Protein AF-A0A6N8GS13-F1 (afdb_monomer_lite)

Radius of gyration: 17.8 Å; chains: 1; bounding box: 38×40×54 Å

Structure (mmCIF, N/CA/C/O backbone):
data_AF-A0A6N8GS13-F1
#
_entry.id   AF-A0A6N8GS13-F1
#
loop_
_atom_site.group_PDB
_atom_site.id
_atom_site.type_symbol
_atom_site.label_atom_id
_atom_site.label_alt_id
_atom_site.label_comp_id
_atom_site.label_asym_id
_atom_site.label_entity_id
_atom_site.label_seq_id
_atom_site.pdbx_PDB_ins_code
_atom_site.Cartn_x
_atom_site.Cartn_y
_atom_site.Cartn_z
_atom_site.occupancy
_atom_site.B_iso_or_equiv
_atom_site.auth_seq_id
_atom_site.auth_comp_id
_atom_site.auth_asym_id
_atom_site.auth_atom_id
_atom_site.pdbx_PDB_model_num
ATOM 1 N N . MET A 1 1 ? -24.171 1.924 2.752 1.00 38.78 1 MET A N 1
ATOM 2 C CA . MET A 1 1 ? -22.702 1.941 2.892 1.00 38.78 1 MET A CA 1
ATOM 3 C C . MET A 1 1 ? -22.194 0.683 2.228 1.00 38.78 1 MET A C 1
ATOM 5 O O . MET A 1 1 ? -22.356 -0.385 2.801 1.00 38.78 1 MET A O 1
ATOM 9 N N . SER A 1 2 ? -21.731 0.781 0.984 1.00 42.06 2 SER A N 1
ATOM 10 C CA . SER A 1 2 ? -21.104 -0.365 0.322 1.00 42.06 2 SER A CA 1
ATOM 11 C C . SER A 1 2 ? -19.689 -0.512 0.874 1.00 42.06 2 SER A C 1
ATOM 13 O O . SER A 1 2 ? -18.983 0.498 0.915 1.00 42.06 2 SER A O 1
ATOM 15 N N . PRO A 1 3 ? -19.265 -1.709 1.305 1.00 43.69 3 PRO A N 1
ATOM 16 C CA . PRO A 1 3 ? -17.857 -1.985 1.487 1.00 43.69 3 PRO A CA 1
ATOM 17 C C . PRO A 1 3 ? -17.278 -2.145 0.083 1.00 43.69 3 PRO A C 1
ATOM 19 O O . PRO A 1 3 ? -17.235 -3.245 -0.458 1.00 43.69 3 PRO A O 1
ATOM 22 N N . ASP A 1 4 ? -16.878 -1.039 -0.539 1.00 48.50 4 ASP A N 1
ATOM 23 C CA . ASP A 1 4 ? -15.888 -1.112 -1.611 1.00 48.50 4 ASP A CA 1
ATOM 24 C C . ASP A 1 4 ? -14.545 -1.378 -0.921 1.00 48.50 4 ASP A C 1
ATOM 26 O O . ASP A 1 4 ? -13.689 -0.509 -0.799 1.00 48.50 4 ASP A O 1
ATOM 30 N N . ALA A 1 5 ? -14.405 -2.581 -0.355 1.00 53.50 5 ALA A N 1
ATOM 31 C CA . ALA A 1 5 ? -13.102 -3.173 -0.109 1.00 53.50 5 ALA A CA 1
ATOM 32 C C . ALA A 1 5 ? -12.564 -3.488 -1.506 1.00 53.50 5 ALA A C 1
ATOM 34 O O . ALA A 1 5 ? -12.685 -4.608 -2.003 1.00 53.50 5 ALA A O 1
ATOM 35 N N . GLY A 1 6 ? -12.178 -2.422 -2.210 1.00 54.53 6 GLY A N 1
ATOM 36 C CA . GLY A 1 6 ? -11.851 -2.443 -3.615 1.00 54.53 6 GLY A CA 1
ATOM 37 C C . GLY A 1 6 ? -10.676 -3.376 -3.790 1.00 54.53 6 GLY A C 1
ATOM 38 O O . GLY A 1 6 ? -9.556 -3.052 -3.405 1.00 54.53 6 GLY A O 1
ATOM 39 N N . THR A 1 7 ? -10.925 -4.549 -4.364 1.00 58.59 7 THR A N 1
ATOM 40 C CA . THR A 1 7 ? -9.860 -5.361 -4.935 1.00 58.59 7 THR A CA 1
ATOM 41 C C . THR A 1 7 ? -9.202 -4.484 -5.989 1.00 58.59 7 THR A C 1
ATOM 43 O O . THR A 1 7 ? -9.772 -4.278 -7.067 1.00 58.59 7 THR A O 1
ATOM 46 N N . ALA A 1 8 ? -8.072 -3.870 -5.635 1.00 67.00 8 ALA A N 1
ATOM 47 C CA . ALA A 1 8 ? -7.341 -2.994 -6.528 1.00 67.00 8 ALA A CA 1
ATOM 48 C C . ALA A 1 8 ? -7.098 -3.761 -7.829 1.00 67.00 8 ALA A C 1
ATOM 50 O O . ALA A 1 8 ? -6.654 -4.911 -7.811 1.00 67.00 8 ALA A O 1
ATOM 51 N N . SER A 1 9 ? -7.460 -3.157 -8.963 1.00 76.75 9 SER A N 1
ATOM 52 C CA . SER A 1 9 ? -7.145 -3.774 -10.248 1.00 76.75 9 SER A CA 1
ATOM 53 C C . SER A 1 9 ? -5.627 -3.935 -10.344 1.00 76.75 9 SER A C 1
ATOM 55 O O . SER A 1 9 ? -4.911 -2.990 -10.002 1.00 76.75 9 SER A O 1
ATOM 57 N N . PRO A 1 10 ? -5.134 -5.105 -10.786 1.00 81.88 10 PRO A N 1
ATOM 58 C CA . PRO A 1 10 ? -3.706 -5.363 -10.834 1.00 81.88 10 PRO A CA 1
ATOM 59 C C . PRO A 1 10 ? -3.023 -4.335 -11.734 1.00 81.88 10 PRO A C 1
ATOM 61 O O . PRO A 1 10 ? -3.513 -3.994 -12.814 1.00 81.88 10 PRO A O 1
ATOM 64 N N . THR A 1 11 ? -1.864 -3.862 -11.296 1.00 81.56 11 THR A N 1
ATOM 65 C CA . THR A 1 11 ? -1.025 -2.911 -12.031 1.00 81.56 11 THR A CA 1
ATOM 66 C C . THR A 1 11 ? -0.314 -3.566 -13.217 1.00 81.56 11 THR A C 1
ATOM 68 O O . THR A 1 11 ? 0.296 -2.878 -14.040 1.00 81.56 11 THR A O 1
ATOM 71 N N . GLY A 1 12 ? -0.352 -4.902 -13.294 1.00 84.19 12 GLY A N 1
ATOM 72 C CA . GLY A 1 12 ? 0.374 -5.707 -14.272 1.00 84.19 12 GLY A CA 1
ATOM 73 C C . GLY A 1 12 ? 1.844 -5.916 -13.905 1.00 84.19 12 GLY A C 1
ATOM 74 O O . GLY A 1 12 ? 2.603 -6.419 -14.731 1.00 84.19 12 GLY A O 1
ATOM 75 N N . HIS A 1 13 ? 2.248 -5.524 -12.692 1.00 84.00 13 HIS A N 1
ATOM 76 C CA . HIS A 1 13 ? 3.620 -5.585 -12.188 1.00 84.00 13 HIS A CA 1
ATOM 77 C C . HIS A 1 13 ? 3.635 -6.535 -11.021 1.00 84.00 13 HIS A C 1
ATOM 79 O O . HIS A 1 13 ? 3.342 -6.127 -9.906 1.00 84.00 13 HIS A O 1
ATOM 85 N N . ALA A 1 14 ? 4.039 -7.782 -11.258 1.00 87.75 14 ALA A N 1
ATOM 86 C CA . ALA A 1 14 ? 3.972 -8.827 -10.237 1.00 87.75 14 ALA A CA 1
ATOM 87 C C . ALA A 1 14 ? 4.620 -8.420 -8.900 1.00 87.75 14 ALA A C 1
ATOM 89 O O . ALA A 1 14 ? 4.134 -8.797 -7.840 1.00 87.75 14 ALA A O 1
ATOM 90 N N . ARG A 1 15 ? 5.703 -7.630 -8.938 1.00 87.88 15 ARG A N 1
ATOM 91 C CA . ARG A 1 15 ? 6.360 -7.123 -7.727 1.00 87.88 15 ARG A CA 1
ATOM 92 C C . ARG A 1 15 ? 5.562 -6.029 -7.025 1.00 87.88 15 ARG A C 1
ATOM 94 O O . ARG A 1 15 ? 5.345 -6.140 -5.827 1.00 87.88 15 ARG A O 1
ATOM 101 N N . VAL A 1 16 ? 5.086 -5.023 -7.759 1.00 88.31 16 VAL A N 1
ATOM 102 C CA . VAL A 1 16 ? 4.243 -3.947 -7.207 1.00 88.31 16 VAL A CA 1
ATOM 103 C C . VAL A 1 16 ? 2.920 -4.510 -6.690 1.00 88.31 16 VAL A C 1
ATOM 105 O O . VAL A 1 16 ? 2.520 -4.181 -5.580 1.00 88.31 16 VAL A O 1
ATOM 108 N N . ASP A 1 17 ? 2.285 -5.408 -7.444 1.00 89.75 17 ASP A N 1
ATOM 109 C CA . ASP A 1 17 ? 1.042 -6.078 -7.058 1.00 89.75 17 ASP A CA 1
ATOM 110 C C . ASP A 1 17 ? 1.225 -6.850 -5.742 1.00 89.75 17 ASP A C 1
ATOM 112 O O . ASP A 1 17 ? 0.405 -6.705 -4.842 1.00 89.75 17 ASP A O 1
ATOM 116 N N . ALA A 1 18 ? 2.351 -7.547 -5.553 1.00 90.88 18 ALA A N 1
ATOM 117 C CA . ALA A 1 18 ? 2.658 -8.217 -4.287 1.00 90.88 18 ALA A CA 1
ATOM 118 C C . ALA A 1 18 ? 2.862 -7.245 -3.102 1.00 90.88 18 ALA A C 1
ATOM 120 O O . ALA A 1 18 ? 2.566 -7.589 -1.956 1.00 90.88 18 ALA A O 1
ATOM 121 N N . VAL A 1 19 ? 3.373 -6.027 -3.331 1.00 91.81 19 VAL A N 1
ATOM 122 C 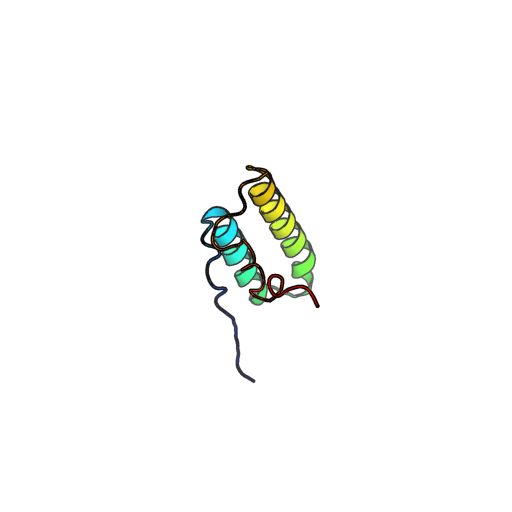CA . VAL A 1 19 ? 3.422 -4.991 -2.279 1.00 91.81 19 VAL A CA 1
ATOM 123 C C . VAL A 1 19 ? 2.013 -4.481 -1.963 1.00 91.81 19 VAL A C 1
ATOM 125 O O . VAL A 1 19 ? 1.670 -4.323 -0.794 1.00 91.81 19 VAL A O 1
ATOM 128 N N . LEU A 1 20 ? 1.179 -4.259 -2.980 1.00 90.06 20 LEU A N 1
ATOM 129 C CA . LEU A 1 20 ? -0.189 -3.760 -2.813 1.00 90.06 20 LEU A CA 1
ATOM 130 C C . LEU A 1 20 ? -1.124 -4.786 -2.156 1.00 90.06 20 LEU A C 1
ATOM 132 O O . LEU A 1 20 ? -1.979 -4.396 -1.365 1.00 90.06 20 LEU A O 1
AT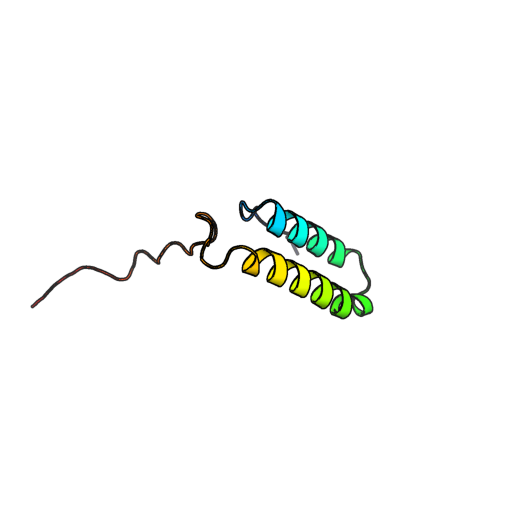OM 136 N N . GLU A 1 21 ? -0.937 -6.082 -2.405 1.00 90.88 21 GLU A N 1
ATOM 137 C CA . GLU A 1 21 ? -1.661 -7.143 -1.691 1.00 90.88 21 GLU A CA 1
ATOM 138 C C . GLU A 1 21 ? -1.401 -7.083 -0.180 1.00 90.88 21 GLU A C 1
ATOM 140 O O . GLU A 1 21 ? -2.343 -7.176 0.603 1.00 90.88 21 GLU A O 1
ATOM 145 N N . ARG A 1 22 ? -0.156 -6.817 0.241 1.00 89.62 22 ARG A N 1
ATOM 146 C CA . ARG A 1 22 ? 0.176 -6.608 1.663 1.00 89.62 22 ARG A CA 1
ATOM 147 C C . ARG A 1 22 ? -0.483 -5.358 2.244 1.00 89.62 22 ARG A C 1
ATOM 149 O O . ARG A 1 22 ? -0.820 -5.326 3.424 1.00 89.62 22 ARG A O 1
ATOM 156 N N . ALA A 1 23 ? -0.705 -4.325 1.429 1.00 88.25 23 ALA A N 1
ATOM 157 C CA . ALA A 1 23 ? -1.432 -3.137 1.871 1.00 88.25 23 ALA A CA 1
ATOM 158 C C . ALA A 1 23 ? -2.907 -3.442 2.186 1.00 88.25 23 ALA A C 1
ATOM 160 O O . ALA A 1 23 ? -3.463 -2.832 3.095 1.00 88.25 23 ALA A O 1
ATOM 161 N N . ALA A 1 24 ? -3.529 -4.417 1.510 1.00 87.06 24 ALA A N 1
ATOM 162 C CA . ALA A 1 24 ? -4.899 -4.841 1.815 1.00 87.06 24 ALA A CA 1
ATOM 163 C C . ALA A 1 24 ? -5.029 -5.499 3.204 1.00 87.06 24 ALA A C 1
ATOM 165 O O . ALA A 1 24 ? -6.111 -5.510 3.789 1.00 87.06 24 ALA A O 1
ATOM 166 N N . GLU A 1 25 ? -3.933 -6.008 3.774 1.00 87.56 25 GLU A N 1
ATOM 167 C CA . GLU A 1 25 ? -3.919 -6.590 5.122 1.00 87.56 25 GLU A CA 1
ATOM 168 C C . GLU A 1 25 ? -4.026 -5.523 6.231 1.00 87.56 25 GLU A C 1
ATOM 170 O O . GLU A 1 25 ? -4.386 -5.846 7.366 1.00 87.56 25 GLU A O 1
ATOM 175 N N . LEU A 1 26 ? -3.771 -4.243 5.916 1.00 87.50 26 LEU A N 1
ATOM 176 C CA . LEU A 1 26 ? -3.853 -3.127 6.870 1.00 87.50 26 LEU A CA 1
ATOM 177 C C . LEU A 1 26 ? -5.252 -2.952 7.463 1.00 87.50 26 LEU A C 1
ATOM 179 O O . LEU A 1 26 ? -5.372 -2.583 8.632 1.00 87.50 26 LEU A O 1
ATOM 183 N N . ASP A 1 27 ? -6.299 -3.253 6.693 1.00 86.44 27 ASP A N 1
ATOM 184 C CA . ASP A 1 27 ? -7.692 -3.160 7.144 1.00 86.44 27 ASP A CA 1
ATOM 185 C C . ASP A 1 27 ? -7.980 -4.084 8.340 1.00 86.44 27 ASP A C 1
ATOM 187 O O . ASP A 1 27 ? -8.892 -3.825 9.129 1.00 86.44 27 ASP A O 1
ATOM 191 N N . GLY A 1 28 ? -7.186 -5.148 8.504 1.00 88.50 28 GLY A N 1
ATOM 192 C CA . GLY A 1 28 ? -7.261 -6.067 9.638 1.00 88.50 28 GLY A CA 1
ATOM 193 C C . GLY A 1 28 ? -6.466 -5.630 10.874 1.00 88.50 28 GLY A C 1
ATOM 194 O O . GLY A 1 28 ? -6.597 -6.262 11.923 1.00 88.50 28 GLY A O 1
ATOM 195 N N . LEU A 1 29 ? -5.645 -4.580 10.778 1.00 90.81 29 LEU A N 1
ATOM 196 C CA . LEU A 1 29 ? -4.749 -4.135 11.848 1.00 90.81 29 LEU A CA 1
ATOM 197 C C . LEU A 1 29 ? -5.306 -2.929 12.622 1.00 90.81 29 LEU A C 1
ATOM 199 O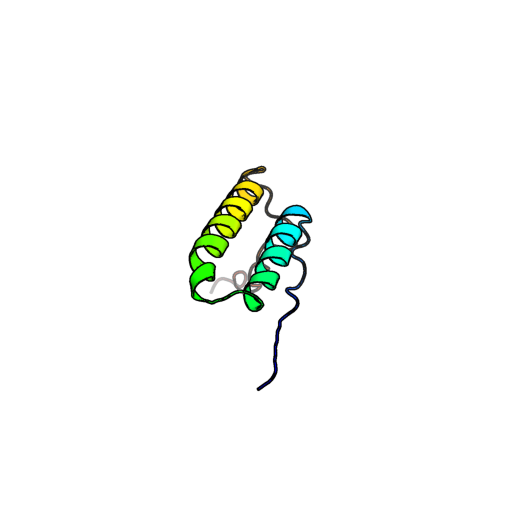 O . LEU A 1 29 ? -6.054 -2.117 12.068 1.00 90.81 29 LEU A O 1
ATOM 203 N N . PRO A 1 30 ? -4.910 -2.743 13.897 1.00 94.50 30 PRO A N 1
ATOM 204 C CA . PRO A 1 30 ? -5.229 -1.531 14.640 1.00 94.50 30 PRO A CA 1
ATOM 205 C C . PRO A 1 30 ? -4.680 -0.286 13.939 1.00 94.50 30 PRO A C 1
ATOM 207 O O . PRO A 1 30 ? -3.518 -0.249 13.542 1.00 94.50 30 PRO A O 1
ATOM 210 N N . VAL A 1 31 ? -5.474 0.787 13.896 1.00 93.12 31 VAL A N 1
ATOM 211 C CA . VAL A 1 31 ? -5.079 2.071 13.278 1.00 93.12 31 VAL A CA 1
ATOM 212 C C . VAL A 1 31 ? -3.768 2.624 13.853 1.00 93.12 31 VAL A C 1
ATOM 214 O O . VAL A 1 31 ? -3.003 3.266 13.143 1.00 93.12 31 VAL A O 1
ATOM 217 N N . ALA A 1 32 ? -3.468 2.348 15.126 1.00 95.56 32 ALA A N 1
ATOM 218 C CA . ALA A 1 32 ? -2.212 2.757 15.755 1.00 95.56 32 ALA A CA 1
ATOM 219 C C . ALA A 1 32 ? -0.963 2.126 15.104 1.00 95.56 32 ALA A C 1
ATOM 221 O O . ALA A 1 32 ? 0.115 2.709 15.180 1.00 95.56 32 ALA A O 1
ATOM 222 N N . GLU A 1 33 ? -1.101 0.964 14.462 1.00 93.12 33 GLU A N 1
ATOM 223 C CA . GLU A 1 33 ? -0.013 0.259 13.774 1.00 93.12 33 GLU A CA 1
ATOM 224 C C . GLU A 1 33 ? 0.131 0.676 12.304 1.00 93.12 33 GLU A C 1
ATOM 226 O O . GLU A 1 33 ? 1.180 0.453 11.699 1.00 93.12 33 GLU A O 1
ATOM 231 N N . HIS A 1 34 ? -0.893 1.316 11.727 1.00 92.44 34 HIS A N 1
ATOM 232 C CA . HIS A 1 34 ? -0.909 1.707 10.316 1.00 92.44 34 HIS A CA 1
ATOM 233 C C . HIS A 1 34 ? 0.290 2.57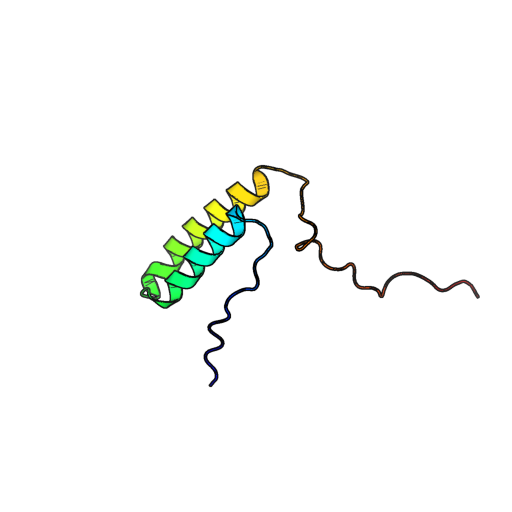0 9.904 1.00 92.44 34 HIS A C 1
ATOM 235 O O . HIS A 1 34 ? 0.863 2.264 8.863 1.00 92.44 34 HIS A O 1
ATOM 241 N N . PRO A 1 35 ? 0.727 3.597 10.664 1.00 93.56 35 PRO A N 1
ATOM 242 C CA . PRO A 1 35 ? 1.820 4.466 10.227 1.00 93.56 35 PRO A CA 1
ATOM 243 C C . PRO A 1 35 ? 3.116 3.707 9.926 1.00 93.56 35 PRO A C 1
ATOM 245 O O . PRO A 1 35 ? 3.674 3.867 8.846 1.00 93.56 35 PRO A O 1
ATOM 248 N N . GLY A 1 36 ? 3.547 2.822 10.833 1.00 93.81 36 GLY A N 1
ATOM 249 C CA . GLY A 1 36 ? 4.768 2.035 10.632 1.00 93.81 36 GLY A CA 1
ATOM 250 C C . GLY A 1 36 ? 4.647 1.076 9.448 1.00 93.81 36 GLY A C 1
ATOM 251 O O . GLY A 1 36 ? 5.568 0.949 8.647 1.00 93.81 36 GLY A O 1
ATOM 252 N N . ARG A 1 37 ? 3.472 0.461 9.269 1.00 93.56 37 ARG A N 1
ATOM 253 C CA . ARG A 1 37 ? 3.221 -0.419 8.122 1.00 93.56 37 ARG A CA 1
ATOM 254 C C . ARG A 1 37 ? 3.175 0.330 6.793 1.00 93.56 37 ARG A C 1
ATOM 256 O O . ARG A 1 37 ? 3.691 -0.171 5.800 1.00 93.56 37 ARG A O 1
ATOM 263 N N . TYR A 1 38 ? 2.594 1.527 6.765 1.00 93.12 38 TYR A N 1
ATOM 264 C CA . TYR A 1 38 ? 2.608 2.380 5.578 1.00 93.12 38 TYR A CA 1
ATOM 265 C C . TYR A 1 38 ? 4.029 2.804 5.205 1.00 93.12 38 TYR A C 1
ATOM 267 O O . TYR A 1 38 ? 4.349 2.817 4.020 1.00 93.12 38 TYR A O 1
ATOM 275 N N . GLU A 1 39 ? 4.885 3.115 6.181 1.00 95.81 39 GLU A N 1
ATOM 276 C CA . GLU A 1 39 ? 6.294 3.441 5.929 1.00 95.81 39 GLU A CA 1
ATOM 277 C C . GLU A 1 39 ? 7.058 2.255 5.318 1.00 95.81 39 GLU A C 1
ATOM 279 O O . GLU A 1 39 ? 7.756 2.436 4.319 1.00 95.81 39 GLU A O 1
ATOM 284 N N . GLU A 1 40 ? 6.876 1.042 5.851 1.00 95.50 40 GLU A N 1
ATOM 285 C CA . GLU A 1 40 ? 7.460 -0.193 5.300 1.00 95.50 40 GLU A CA 1
ATOM 286 C C . GLU A 1 40 ? 7.005 -0.437 3.851 1.00 95.50 40 GLU A C 1
ATOM 288 O O . GLU A 1 40 ? 7.828 -0.596 2.947 1.00 95.50 40 GLU A O 1
ATOM 293 N N . LEU A 1 41 ? 5.691 -0.400 3.607 1.00 94.69 41 LEU A N 1
ATOM 294 C CA . LEU A 1 41 ? 5.108 -0.599 2.276 1.00 94.69 41 LEU A CA 1
ATOM 295 C C . LEU A 1 41 ? 5.562 0.476 1.283 1.00 94.69 41 LEU A C 1
ATOM 297 O O . LEU A 1 41 ? 5.821 0.176 0.118 1.00 94.69 41 LEU A O 1
ATOM 301 N N . HIS A 1 42 ? 5.674 1.727 1.735 1.00 93.38 42 HIS A N 1
ATOM 302 C CA . HIS A 1 42 ? 6.168 2.827 0.918 1.00 93.38 42 HIS A CA 1
ATOM 303 C C . HIS A 1 42 ? 7.627 2.606 0.512 1.00 93.3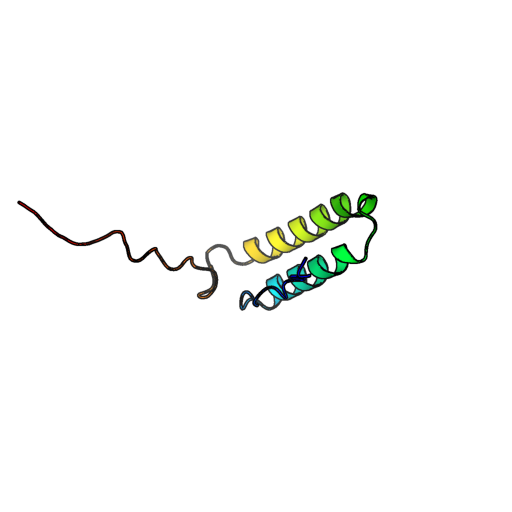8 42 HIS A C 1
ATOM 305 O O . HIS A 1 42 ? 7.960 2.778 -0.659 1.00 93.38 42 HIS A O 1
ATOM 311 N N . ALA A 1 43 ? 8.488 2.205 1.449 1.00 95.19 43 ALA A N 1
ATOM 312 C CA . ALA A 1 43 ? 9.894 1.935 1.167 1.00 95.19 43 ALA A CA 1
ATOM 313 C C . ALA A 1 43 ? 10.062 0.788 0.158 1.00 95.19 43 ALA A C 1
ATOM 315 O O . ALA A 1 43 ? 10.818 0.932 -0.805 1.00 95.19 43 ALA A O 1
ATOM 316 N N . ASP A 1 44 ? 9.309 -0.302 0.329 1.00 93.06 44 ASP A N 1
ATOM 317 C CA . ASP A 1 44 ? 9.306 -1.438 -0.598 1.00 93.06 44 ASP A CA 1
ATOM 318 C C . ASP A 1 44 ? 8.841 -1.016 -1.997 1.00 93.06 44 ASP A C 1
ATOM 320 O O . ASP A 1 44 ? 9.481 -1.335 -2.998 1.00 93.06 44 ASP A O 1
ATOM 324 N N . LEU A 1 45 ? 7.757 -0.241 -2.082 1.00 91.19 45 LEU A N 1
ATOM 325 C CA . LEU A 1 45 ? 7.242 0.243 -3.360 1.00 91.19 45 LEU A CA 1
ATOM 326 C C . LEU A 1 45 ? 8.246 1.168 -4.062 1.00 91.19 45 LEU A C 1
ATOM 328 O O . LEU A 1 45 ? 8.455 1.052 -5.267 1.00 91.19 45 LEU A O 1
ATOM 332 N N . VAL A 1 46 ? 8.897 2.067 -3.320 1.00 91.25 46 VAL A N 1
ATOM 333 C CA . VAL A 1 46 ? 9.957 2.934 -3.853 1.00 91.25 46 VAL A CA 1
ATOM 334 C C . VAL A 1 46 ? 11.135 2.102 -4.355 1.00 91.25 46 VAL A C 1
ATOM 336 O O . VAL A 1 46 ? 11.673 2.416 -5.417 1.00 91.25 46 VAL A O 1
ATOM 339 N N . ALA A 1 47 ? 11.538 1.055 -3.636 1.00 90.25 47 ALA A N 1
ATOM 340 C CA . ALA A 1 47 ? 12.624 0.179 -4.061 1.00 90.25 47 ALA A CA 1
ATOM 341 C C . ALA A 1 47 ? 12.289 -0.533 -5.380 1.00 90.25 47 ALA A C 1
ATOM 343 O O . ALA A 1 47 ? 13.089 -0.485 -6.314 1.00 90.25 47 ALA A O 1
ATOM 344 N N . GLU A 1 48 ? 11.091 -1.111 -5.491 1.00 89.31 48 GLU A N 1
ATOM 345 C CA . GLU A 1 48 ? 10.640 -1.797 -6.708 1.00 89.31 48 GLU A CA 1
ATOM 346 C C . GLU A 1 48 ? 10.525 -0.835 -7.901 1.00 89.31 48 GLU A C 1
ATOM 348 O O . GLU A 1 48 ? 11.005 -1.136 -8.993 1.00 89.31 48 GLU A O 1
ATOM 353 N N . LEU A 1 49 ? 9.957 0.358 -7.701 1.00 85.56 49 LEU A N 1
ATOM 354 C CA . LEU A 1 49 ? 9.799 1.347 -8.775 1.00 85.56 49 LEU A CA 1
ATOM 355 C C . LEU A 1 49 ? 11.130 1.958 -9.238 1.00 85.56 49 LEU A C 1
ATOM 357 O O . LEU A 1 49 ? 11.246 2.362 -10.393 1.00 85.56 49 LEU A O 1
ATOM 361 N N . ASN A 1 50 ? 12.136 2.035 -8.362 1.00 86.12 50 ASN A N 1
ATOM 362 C CA . ASN A 1 50 ? 13.465 2.542 -8.715 1.00 86.12 50 ASN A CA 1
ATOM 363 C C . ASN A 1 50 ? 14.438 1.452 -9.184 1.00 86.12 50 ASN A C 1
ATOM 365 O O . ASN A 1 50 ? 15.542 1.792 -9.609 1.00 86.12 50 ASN A O 1
ATOM 369 N N . ALA A 1 51 ? 14.067 0.169 -9.121 1.00 82.50 51 ALA A N 1
ATOM 370 C CA . ALA A 1 51 ? 14.927 -0.928 -9.561 1.00 82.50 51 ALA A CA 1
ATOM 371 C C . ALA A 1 51 ? 15.218 -0.873 -11.073 1.00 82.50 51 ALA A C 1
ATOM 373 O O . ALA A 1 51 ? 16.335 -1.175 -11.489 1.00 82.50 51 ALA A O 1
ATOM 374 N N . GLU A 1 52 ? 14.252 -0.427 -11.883 1.00 72.12 52 GLU A N 1
ATOM 375 C CA . GLU A 1 52 ? 14.429 -0.179 -13.320 1.00 72.12 52 GLU A CA 1
ATOM 376 C C . GLU A 1 52 ? 13.964 1.236 -13.708 1.00 72.12 52 GLU A C 1
ATOM 378 O O . GLU A 1 52 ? 12.836 1.436 -14.177 1.00 72.12 52 GLU A O 1
ATOM 383 N N . PRO A 1 53 ? 14.826 2.253 -13.531 1.00 65.00 53 PRO A N 1
ATOM 384 C CA . PRO A 1 53 ? 14.474 3.627 -13.857 1.00 65.00 53 PRO A CA 1
ATOM 385 C C . PRO A 1 53 ? 14.229 3.778 -15.367 1.00 65.00 53 PRO A C 1
ATOM 387 O O . PRO A 1 53 ? 15.118 3.546 -16.184 1.00 65.00 53 PRO A O 1
ATOM 390 N N . GLY A 1 54 ? 13.015 4.199 -15.738 1.00 62.56 54 GLY A N 1
ATOM 391 C CA . GLY A 1 54 ? 12.607 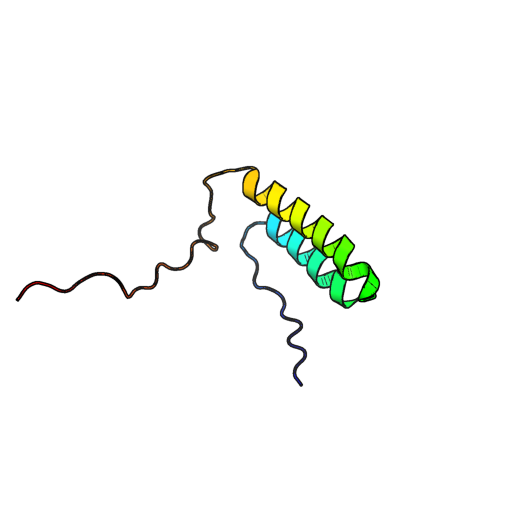4.445 -17.129 1.00 62.56 54 GLY A CA 1
ATOM 392 C C . GLY A 1 54 ? 11.648 3.407 -17.721 1.00 62.56 54 GLY A C 1
ATOM 393 O O . GLY A 1 54 ? 11.037 3.679 -18.754 1.00 62.56 54 GLY A O 1
ATOM 394 N N . THR A 1 55 ? 11.436 2.274 -17.047 1.00 61.56 55 THR A N 1
ATOM 395 C CA . THR A 1 55 ? 10.388 1.310 -17.402 1.00 61.56 55 THR A CA 1
ATOM 396 C C . THR A 1 55 ? 9.117 1.677 -16.645 1.00 61.56 55 THR A C 1
ATOM 398 O O . THR A 1 55 ? 8.847 1.176 -15.558 1.00 61.56 55 THR A O 1
ATOM 401 N N . VAL A 1 56 ? 8.320 2.587 -17.215 1.00 58.81 56 VAL A N 1
ATOM 402 C CA . VAL A 1 56 ? 6.919 2.711 -16.800 1.00 58.81 56 VAL A CA 1
ATOM 403 C C . VAL A 1 56 ? 6.144 1.688 -17.611 1.00 58.81 56 VAL A C 1
ATOM 405 O O . VAL A 1 56 ? 6.138 1.746 -18.843 1.00 58.81 56 VAL A O 1
ATOM 408 N N . PRO A 1 57 ? 5.516 0.722 -16.962 1.00 57.75 57 PRO A N 1
ATOM 409 C CA . PRO A 1 57 ? 4.875 -0.339 -17.693 1.00 57.75 57 PRO A CA 1
ATOM 410 C C . PRO A 1 57 ? 3.604 0.120 -18.382 1.00 57.75 57 PRO A C 1
ATOM 412 O O . PRO A 1 57 ? 2.917 1.023 -17.911 1.00 57.75 57 PRO A O 1
ATOM 415 N N . ALA A 1 58 ? 3.274 -0.542 -19.492 1.00 61.53 58 ALA A N 1
ATOM 416 C CA . ALA A 1 58 ? 2.233 -0.103 -20.419 1.00 61.53 58 ALA A CA 1
ATOM 417 C C . ALA A 1 58 ? 0.858 0.146 -19.759 1.00 61.53 58 ALA A C 1
ATOM 419 O O . ALA A 1 58 ? 0.111 0.995 -20.234 1.00 61.53 58 ALA A O 1
ATOM 420 N N . GLY A 1 59 ? 0.538 -0.551 -18.661 1.00 58.84 59 GLY A N 1
ATOM 421 C CA . GLY A 1 59 ? -0.704 -0.370 -17.894 1.00 58.84 59 GLY A CA 1
ATOM 422 C C . GLY A 1 59 ? -0.694 0.774 -16.868 1.00 58.84 59 GLY A C 1
ATOM 423 O O . GLY A 1 59 ? -1.759 1.162 -16.398 1.00 58.84 59 GLY A O 1
ATOM 424 N N . LEU A 1 60 ? 0.478 1.324 -16.529 1.00 56.75 60 LEU A N 1
ATOM 425 C CA . LEU A 1 60 ? 0.656 2.439 -15.584 1.00 56.75 60 LEU A CA 1
ATOM 426 C C . LEU A 1 60 ? 1.019 3.758 -16.270 1.00 56.75 60 LEU A C 1
ATOM 428 O O . LEU A 1 60 ? 1.119 4.791 -15.607 1.00 56.75 60 LEU A O 1
ATOM 432 N N . VAL A 1 61 ? 1.203 3.752 -17.591 1.00 63.38 61 VAL A N 1
ATOM 433 C CA . VAL A 1 61 ? 1.258 4.996 -18.356 1.00 63.38 61 VAL A CA 1
ATOM 434 C C . VAL A 1 61 ? -0.155 5.576 -18.316 1.00 63.38 61 VAL A C 1
ATOM 436 O O . VAL A 1 61 ? -1.080 4.914 -18.799 1.00 63.38 61 VAL A O 1
ATOM 439 N N . PRO A 1 62 ? -0.373 6.779 -17.750 1.00 56.84 62 PRO A N 1
ATOM 440 C CA . PRO A 1 62 ? -1.671 7.419 -17.853 1.00 56.84 62 PRO A CA 1
ATOM 441 C C . PRO A 1 62 ? -2.012 7.462 -19.338 1.00 56.84 62 PRO A C 1
ATOM 443 O O . PRO A 1 62 ? -1.180 7.919 -20.128 1.00 56.84 62 PRO A O 1
ATOM 446 N N . ALA A 1 63 ? -3.192 6.966 -19.728 1.00 56.88 63 ALA A N 1
ATOM 447 C CA . ALA A 1 63 ? -3.688 7.176 -21.079 1.00 56.88 63 ALA A CA 1
ATOM 448 C C . ALA A 1 63 ? -3.591 8.678 -21.316 1.00 56.88 63 ALA A C 1
ATOM 450 O O . ALA A 1 63 ? -4.307 9.443 -20.664 1.00 56.88 63 ALA A O 1
ATOM 451 N N . ARG A 1 64 ? -2.624 9.107 -22.141 1.00 53.88 64 ARG A N 1
ATOM 452 C CA . ARG A 1 64 ? -2.429 10.519 -22.453 1.00 53.88 64 ARG A CA 1
ATOM 453 C C . ARG A 1 64 ? -3.803 11.017 -22.836 1.00 53.88 64 ARG A C 1
ATOM 455 O O . ARG A 1 64 ? -4.368 10.491 -23.791 1.00 53.88 64 ARG A O 1
ATOM 462 N N . GLN A 1 65 ? -4.369 11.907 -22.020 1.00 51.75 65 GLN A N 1
ATOM 463 C CA . GLN A 1 65 ? -5.742 12.353 -22.185 1.00 51.75 65 GLN A CA 1
ATOM 464 C C . GLN A 1 65 ? -5.901 12.748 -23.651 1.00 51.75 65 GLN A C 1
ATOM 466 O O . GLN A 1 65 ? -5.253 13.689 -24.117 1.00 51.75 65 GLN A O 1
ATOM 471 N N . ALA A 1 66 ? -6.677 11.955 -24.391 1.00 47.59 66 ALA A N 1
ATOM 472 C CA . ALA A 1 66 ? -7.011 12.196 -25.781 1.00 47.59 66 ALA A CA 1
ATOM 473 C C . ALA A 1 66 ? -7.871 13.465 -25.809 1.00 47.59 66 ALA A C 1
ATOM 475 O O . ALA A 1 66 ? -9.092 13.421 -25.723 1.00 47.59 66 ALA A O 1
ATOM 476 N N . GLY A 1 67 ? -7.200 14.611 -25.772 1.00 48.81 67 GLY A N 1
ATOM 477 C CA . GLY A 1 67 ? -7.808 15.919 -25.560 1.00 48.81 67 GLY A CA 1
ATOM 478 C C . GLY A 1 67 ? -6.842 17.092 -25.723 1.00 48.81 67 GLY A C 1
ATOM 479 O O . GLY A 1 67 ? -7.290 18.231 -25.781 1.00 48.81 67 GLY A O 1
ATOM 480 N N . GLN A 1 68 ? -5.538 16.850 -25.865 1.00 55.03 68 GLN A N 1
ATOM 481 C CA . GLN A 1 68 ? -4.606 17.859 -26.361 1.00 55.03 68 GLN A CA 1
ATOM 482 C C . GLN A 1 68 ? -3.815 17.271 -27.516 1.00 55.03 68 GLN A C 1
ATOM 484 O O . GLN A 1 68 ? -2.782 16.649 -27.309 1.00 55.03 68 GLN A O 1
ATOM 489 N N . GLU A 1 69 ? -4.385 17.395 -28.713 1.00 53.97 69 GLU A N 1
ATOM 490 C CA . GLU A 1 69 ? -3.755 18.022 -29.881 1.00 53.97 69 GLU A CA 1
ATOM 491 C C . GLU A 1 69 ? -4.657 17.792 -31.113 1.00 53.97 69 GLU A C 1
ATOM 493 O O . GLU A 1 69 ? -5.004 16.648 -31.406 1.00 53.97 69 GLU A O 1
ATOM 498 N N . GLN A 1 70 ? -4.977 18.891 -31.830 1.00 55.22 70 GLN A N 1
ATOM 499 C CA . GLN A 1 70 ? -5.258 19.015 -33.286 1.00 55.22 70 GLN A CA 1
ATOM 500 C C . GLN A 1 70 ? -6.597 19.676 -33.701 1.00 55.22 70 GLN A C 1
ATOM 502 O O . GLN A 1 70 ? -7.579 19.000 -33.992 1.00 55.22 70 GLN A O 1
ATOM 507 N N . ASN A 1 71 ? -6.593 21.013 -33.820 1.00 41.19 71 ASN A N 1
ATOM 508 C CA . ASN A 1 71 ? -7.000 21.778 -35.025 1.00 41.19 71 ASN A CA 1
ATOM 509 C C . ASN A 1 71 ? -6.821 23.277 -34.711 1.00 41.19 71 ASN A C 1
ATOM 511 O O . ASN A 1 71 ? -7.494 23.787 -33.826 1.00 41.19 71 ASN A O 1
ATOM 515 N N . GLY A 1 72 ? -5.881 24.033 -35.280 1.00 42.09 72 GLY A N 1
ATOM 516 C CA . GLY A 1 72 ? -5.647 24.288 -36.708 1.00 42.09 72 GLY A CA 1
ATOM 517 C C . GLY A 1 72 ? -5.836 25.808 -36.941 1.00 42.09 72 GLY A C 1
ATOM 518 O O . GLY A 1 72 ? -6.661 26.406 -36.250 1.00 42.09 72 GLY A O 1
ATOM 519 N N . PRO A 1 73 ? -5.058 26.469 -37.820 1.00 65.69 73 PRO A N 1
ATOM 520 C CA . PRO A 1 73 ? -4.945 27.930 -37.878 1.00 65.69 73 PRO A CA 1
ATOM 521 C C . PRO A 1 73 ? -6.225 28.598 -38.405 1.00 65.69 73 PRO A C 1
ATOM 523 O O . PRO A 1 73 ? -6.958 28.009 -39.202 1.00 65.69 73 PRO A O 1
ATOM 526 N N . ARG A 1 74 ? -6.460 29.850 -38.001 1.00 49.09 74 ARG A N 1
ATOM 527 C CA . ARG A 1 74 ? -7.300 30.801 -38.737 1.00 49.09 74 ARG A CA 1
ATOM 528 C C . ARG A 1 74 ? -6.508 32.059 -39.034 1.00 49.09 74 ARG A C 1
ATOM 530 O O . ARG A 1 74 ? -5.735 32.465 -38.141 1.00 49.09 74 ARG A O 1
#

Organism: NCBI:txid1038857

Secondary structure (DSSP, 8-state):
-------PPP-S-HHHHHHHHHHHGGGGS-GGGHHHHHHHHHHHHHHHHHHSTT---TTTS----TTS------

pLDDT: mean 75.15, std 18.24, range [38.78, 95.81]

Sequence (74 aa):
MSPDAGTASPTGHARVDAVLERAAELDGLPVAEHPGRYEELHADLVAELNAEPGTVPAGLVPARQAGQEQNGPR

Foldseek 3Di:
DDPCLPPPDDLPDPQLSVLVVQVSCCVVDDPVCVVVSVVVSVVSNVCVCPVDPPCPDPSRPPPPPPPDDDDDDD